Protein AF-A0A969D6P4-F1 (afdb_monomer_lite)

Radius of gyration: 31.97 Å; chains: 1; bounding box: 64×52×121 Å

Sequence (174 aa):
MMKSDEVADSGEKSSPQSNNPNARIRKKIGSRLISRILPAAVRLWLKSQVDQVSDLSIQIEGCDRDILSGYIPGIAISARQAIYRGIHIKRLQLSAADIRINVGEVIRGKPLRLLKMFPIDGEATMTAADLNASLSSALLHGGLQDFWQQLLKNQHLPRLCKARYRCLTDSVRS

pLDDT: mean 75.09, std 18.46, range [33.72, 94.56]

Secondary structure (DSSP, 8-state):
--------------------GGGGSSSSSTTTTHHHHHHHHHHHHHHHH-SEEEEEEEEEES-HHHHHHTEEEEEEEEEEEEEETTEEEEEEEEEEEEEEE-HHHHTTTPPP-EEE---EEEEEE--HHHHHHHTT-HHHHHHHHHHHHHHHH-TTHHHHHHHHSTTTSGGG--

Structure (mmCIF, N/CA/C/O backbone):
data_AF-A0A969D6P4-F1
#
_entry.id   AF-A0A969D6P4-F1
#
loop_
_atom_site.group_PDB
_atom_site.id
_atom_site.type_symbol
_atom_site.label_atom_id
_atom_site.label_alt_id
_atom_site.label_comp_id
_atom_site.label_asym_id
_atom_site.label_entity_id
_atom_site.label_seq_id
_atom_site.pdbx_PDB_ins_code
_atom_site.Cartn_x
_atom_site.Cartn_y
_atom_site.Cartn_z
_atom_site.occupancy
_atom_site.B_iso_o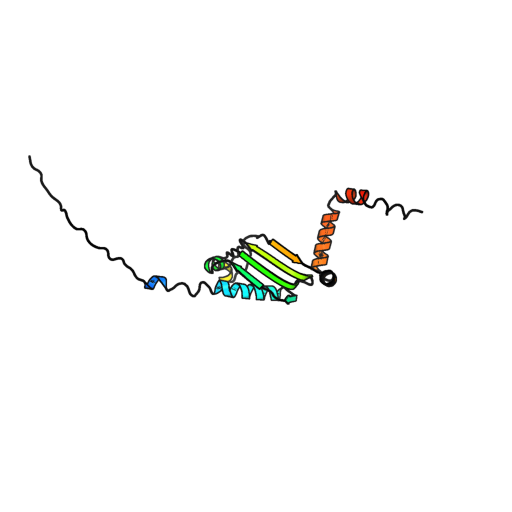r_equiv
_atom_site.auth_seq_id
_atom_site.auth_comp_id
_atom_site.auth_asym_id
_atom_site.auth_atom_id
_atom_site.pdbx_PDB_model_num
ATOM 1 N N . MET A 1 1 ? 44.650 13.170 -82.207 1.00 42.94 1 MET A N 1
ATOM 2 C CA . MET A 1 1 ? 45.469 12.705 -81.070 1.00 42.94 1 MET A CA 1
ATOM 3 C C . MET A 1 1 ? 44.567 11.846 -80.196 1.00 42.94 1 MET A C 1
ATOM 5 O O . MET A 1 1 ? 43.628 12.368 -79.615 1.00 42.94 1 MET A O 1
ATOM 9 N N . MET A 1 2 ? 44.771 10.532 -80.254 1.00 38.38 2 MET A N 1
ATOM 10 C CA . MET A 1 2 ? 44.027 9.502 -79.526 1.00 38.38 2 MET A CA 1
ATOM 11 C C . MET A 1 2 ? 44.420 9.473 -78.046 1.00 38.38 2 MET A C 1
ATOM 13 O O . MET A 1 2 ? 45.602 9.622 -77.734 1.00 38.38 2 MET A O 1
ATOM 17 N N . LYS A 1 3 ? 43.452 9.148 -77.183 1.00 43.91 3 LYS A N 1
ATOM 18 C CA . LYS A 1 3 ? 43.609 8.058 -76.210 1.00 43.91 3 LYS A CA 1
ATOM 19 C C . LYS A 1 3 ? 42.234 7.510 -75.796 1.00 43.91 3 LYS A C 1
ATOM 21 O O . LYS A 1 3 ? 41.507 8.162 -75.054 1.00 43.91 3 LYS A O 1
ATOM 26 N N . SER A 1 4 ? 41.903 6.343 -76.351 1.00 45.16 4 SER A N 1
ATOM 27 C CA . SER A 1 4 ? 41.079 5.288 -75.734 1.00 45.16 4 SER A CA 1
ATOM 28 C C . SER A 1 4 ? 41.810 4.786 -74.467 1.00 45.16 4 SER A C 1
ATOM 30 O O . SER A 1 4 ? 43.010 5.029 -74.335 1.00 45.16 4 SER A O 1
ATOM 32 N N . ASP A 1 5 ? 41.174 4.273 -73.416 1.00 40.59 5 ASP A N 1
ATOM 33 C CA . ASP A 1 5 ? 40.376 3.039 -73.312 1.00 40.59 5 ASP A CA 1
ATOM 34 C C . ASP A 1 5 ? 39.435 3.190 -72.088 1.00 40.59 5 ASP A C 1
ATOM 36 O O . ASP A 1 5 ? 39.821 3.774 -71.076 1.00 40.59 5 ASP A O 1
ATOM 40 N N . GLU A 1 6 ? 38.128 2.936 -72.185 1.00 45.75 6 GLU A N 1
ATOM 41 C CA . GLU A 1 6 ? 37.464 1.621 -72.092 1.00 45.75 6 GLU A CA 1
ATOM 42 C C . GLU A 1 6 ? 37.590 0.949 -70.713 1.00 45.75 6 GLU A C 1
ATOM 44 O O . GLU A 1 6 ? 38.586 0.293 -70.443 1.00 45.75 6 GLU A O 1
ATOM 49 N N . VAL A 1 7 ? 36.535 1.049 -69.883 1.00 45.50 7 VAL A N 1
ATOM 50 C CA . VAL A 1 7 ? 36.077 -0.041 -68.995 1.00 45.50 7 VAL A CA 1
ATOM 51 C C . VAL A 1 7 ? 34.548 0.026 -68.814 1.00 45.50 7 VAL A C 1
ATOM 53 O O . VAL A 1 7 ? 34.024 0.897 -68.127 1.00 45.50 7 VAL A O 1
ATOM 56 N N . ALA A 1 8 ? 33.893 -0.934 -69.470 1.00 41.28 8 ALA A N 1
ATOM 57 C CA . ALA A 1 8 ? 32.731 -1.752 -69.097 1.00 41.28 8 ALA A CA 1
ATOM 58 C C . ALA A 1 8 ? 31.469 -1.148 -68.436 1.00 41.28 8 ALA A C 1
ATOM 60 O O . ALA A 1 8 ? 31.420 -0.795 -67.259 1.00 41.28 8 ALA A O 1
ATOM 61 N N . ASP A 1 9 ? 30.415 -1.229 -69.246 1.00 39.62 9 ASP A N 1
ATOM 62 C CA . ASP A 1 9 ? 28.981 -1.278 -68.969 1.00 39.62 9 ASP A CA 1
ATOM 63 C C . ASP A 1 9 ? 28.520 -2.667 -68.446 1.00 39.62 9 ASP A C 1
ATOM 65 O O . ASP A 1 9 ? 29.236 -3.662 -68.560 1.00 39.62 9 ASP A O 1
ATOM 69 N N . SER A 1 10 ? 27.264 -2.699 -67.982 1.00 37.66 10 SER A N 1
ATOM 70 C CA . SER A 1 10 ? 26.345 -3.837 -67.855 1.00 37.66 10 SER A CA 1
ATOM 71 C C . SER A 1 10 ? 26.334 -4.649 -66.554 1.00 37.66 10 SER A C 1
ATOM 73 O O . SER A 1 10 ? 27.259 -5.387 -66.227 1.00 37.66 10 SER A O 1
ATOM 75 N N . GLY A 1 11 ? 25.162 -4.651 -65.900 1.00 33.72 11 GLY A N 1
ATOM 76 C CA . GLY A 1 11 ? 24.678 -5.860 -65.224 1.00 33.72 11 GLY A CA 1
ATOM 77 C C . GLY A 1 11 ? 23.928 -5.668 -63.912 1.00 33.72 11 GLY A C 1
ATOM 78 O O . GLY A 1 11 ? 24.393 -6.079 -62.854 1.00 33.72 11 GLY A O 1
ATOM 79 N N . GLU A 1 12 ? 22.713 -5.136 -63.988 1.00 43.03 12 GLU A N 1
ATOM 80 C CA . GLU A 1 12 ? 21.635 -5.440 -63.044 1.00 43.03 12 GLU A CA 1
ATOM 81 C C . GLU A 1 12 ? 21.485 -6.968 -62.880 1.00 43.03 12 GLU A C 1
ATOM 83 O O . GLU A 1 12 ? 21.293 -7.658 -63.883 1.00 43.03 12 GLU A O 1
ATOM 88 N N . LYS A 1 13 ? 21.530 -7.497 -61.643 1.00 38.34 13 LYS A N 1
ATOM 89 C CA . LYS A 1 13 ? 20.603 -8.541 -61.148 1.00 38.34 13 LYS A CA 1
ATOM 90 C C . LYS A 1 13 ? 20.917 -9.039 -59.730 1.00 38.34 13 LYS A C 1
ATOM 92 O O . LYS A 1 13 ? 21.943 -9.653 -59.470 1.00 38.34 13 LYS A O 1
ATOM 97 N N . SER A 1 14 ? 19.876 -8.933 -58.905 1.00 38.12 14 SER A N 1
ATOM 98 C CA . SER A 1 14 ? 19.460 -9.922 -57.900 1.00 38.12 14 SER A CA 1
ATOM 99 C C . SER A 1 14 ? 20.191 -9.953 -56.558 1.00 38.12 14 SER A C 1
ATOM 101 O O . SER A 1 14 ? 21.274 -10.508 -56.395 1.00 38.12 14 SER A O 1
ATOM 103 N N . SER A 1 15 ? 19.465 -9.491 -55.538 1.00 42.84 15 SER A N 1
ATOM 104 C CA . SER A 1 15 ? 19.566 -9.996 -54.169 1.00 42.84 15 SER A CA 1
ATOM 105 C C . SER A 1 15 ? 19.572 -11.534 -54.121 1.00 42.84 15 SER A C 1
ATOM 107 O O . SER A 1 15 ? 18.947 -12.192 -54.954 1.00 42.84 15 SER A O 1
ATOM 109 N N . PRO A 1 16 ? 20.100 -12.105 -53.030 1.00 40.03 16 PRO A N 1
ATOM 110 C CA . PRO A 1 16 ? 19.185 -12.842 -52.172 1.00 40.03 16 PRO A CA 1
ATOM 111 C C . PRO A 1 16 ? 19.173 -12.259 -50.765 1.00 40.03 16 PRO A C 1
ATOM 113 O O . PRO A 1 16 ? 20.096 -12.384 -49.963 1.00 40.03 16 PRO A O 1
ATOM 116 N N . GLN A 1 17 ? 18.032 -11.645 -50.493 1.00 46.31 17 GLN A N 1
ATOM 117 C CA . GLN A 1 17 ? 17.361 -11.570 -49.214 1.00 46.31 17 GLN A CA 1
ATOM 118 C C . GLN A 1 17 ? 17.644 -12.825 -48.360 1.00 46.31 17 GLN A C 1
ATOM 120 O O . GLN A 1 17 ? 17.068 -13.889 -48.589 1.00 46.31 17 GLN A O 1
ATOM 125 N N . SER A 1 18 ? 18.507 -12.705 -47.347 1.00 41.34 18 SER A N 1
ATOM 126 C CA . SER A 1 18 ? 18.650 -13.724 -46.300 1.00 41.34 18 SER A CA 1
ATOM 127 C C . SER A 1 18 ? 17.450 -13.634 -45.352 1.00 41.34 18 SER A C 1
ATOM 129 O O . SER A 1 18 ? 17.518 -13.140 -44.226 1.00 41.34 18 SER A O 1
ATOM 131 N N . ASN A 1 19 ? 16.294 -14.067 -45.855 1.00 50.81 19 ASN A N 1
ATOM 132 C CA . ASN A 1 19 ? 15.101 -14.320 -45.067 1.00 50.81 19 ASN A CA 1
ATOM 133 C C . ASN A 1 19 ? 15.294 -15.657 -44.351 1.00 50.81 19 ASN A C 1
ATOM 135 O O . ASN A 1 19 ? 14.858 -16.696 -44.835 1.00 50.81 19 ASN A O 1
ATOM 139 N N . ASN A 1 20 ? 15.943 -15.636 -43.188 1.00 50.84 20 ASN A N 1
ATOM 140 C CA . ASN A 1 20 ? 15.872 -16.757 -42.260 1.00 50.84 20 ASN A CA 1
ATOM 141 C C . ASN A 1 20 ? 14.689 -16.541 -41.290 1.00 50.84 20 ASN A C 1
ATOM 143 O O . ASN A 1 20 ? 14.818 -15.770 -40.331 1.00 50.84 20 ASN A O 1
ATOM 147 N N . PRO A 1 21 ? 13.529 -17.201 -41.490 1.00 46.47 21 PRO A N 1
ATOM 148 C CA . PRO A 1 21 ? 12.363 -17.034 -40.621 1.00 46.47 21 PRO A CA 1
ATOM 149 C C . PRO A 1 21 ? 12.567 -17.628 -39.214 1.00 46.47 21 PRO A C 1
ATOM 151 O O . PRO A 1 21 ? 11.782 -17.340 -38.310 1.00 46.47 21 PRO A O 1
ATOM 154 N N . ASN A 1 22 ? 13.638 -18.397 -38.975 1.00 44.66 22 ASN A N 1
ATOM 155 C CA . ASN A 1 22 ? 13.858 -19.098 -37.705 1.00 44.66 22 ASN A CA 1
ATOM 156 C C . ASN A 1 22 ? 14.588 -18.288 -36.619 1.00 44.66 22 ASN A C 1
ATOM 158 O O . ASN A 1 22 ? 14.626 -18.715 -35.464 1.00 44.66 22 ASN A O 1
ATOM 162 N N . ALA A 1 23 ? 15.101 -17.090 -36.918 1.00 43.25 23 ALA A N 1
ATOM 163 C CA . ALA A 1 23 ? 15.721 -16.236 -35.896 1.00 43.25 23 ALA A CA 1
ATOM 164 C C . ALA A 1 23 ? 14.695 -15.494 -35.011 1.00 43.25 23 ALA A C 1
ATOM 166 O O . ALA A 1 23 ? 15.036 -15.010 -33.932 1.00 43.25 23 ALA A O 1
ATOM 167 N N . ARG A 1 24 ? 13.421 -15.419 -35.426 1.00 43.72 24 ARG A N 1
ATOM 168 C CA . ARG A 1 24 ? 12.381 -14.642 -34.721 1.00 43.72 24 ARG A CA 1
ATOM 169 C C . ARG A 1 24 ? 11.589 -15.429 -33.670 1.00 43.72 24 ARG A C 1
ATOM 171 O O . ARG A 1 24 ? 10.766 -14.840 -32.975 1.00 43.72 24 ARG A O 1
ATOM 178 N N . ILE A 1 25 ? 11.844 -16.730 -33.508 1.00 51.22 25 ILE A N 1
ATOM 179 C CA . ILE A 1 25 ? 11.006 -17.605 -32.663 1.00 51.22 25 ILE A CA 1
ATOM 180 C C . ILE A 1 25 ? 11.645 -17.916 -31.292 1.00 51.22 25 ILE A C 1
ATOM 182 O O . ILE A 1 25 ? 10.953 -18.316 -30.359 1.00 51.22 25 ILE A O 1
ATOM 186 N N . ARG A 1 26 ? 12.937 -17.633 -31.070 1.00 48.62 26 ARG A N 1
ATOM 187 C CA . ARG A 1 26 ? 13.643 -18.044 -29.834 1.00 48.62 26 ARG A CA 1
ATOM 188 C C . ARG A 1 26 ? 13.655 -17.044 -28.667 1.00 48.62 26 ARG A C 1
ATOM 190 O O . ARG A 1 26 ? 14.526 -17.133 -27.806 1.00 48.62 26 ARG A O 1
ATOM 197 N N . LYS A 1 27 ? 12.713 -16.095 -28.574 1.00 45.50 27 LYS A N 1
ATOM 198 C CA . LYS A 1 27 ? 12.692 -15.152 -27.431 1.00 45.50 27 LYS A CA 1
ATOM 199 C C . LYS A 1 27 ? 11.317 -14.552 -27.112 1.00 45.50 27 LYS A C 1
ATOM 201 O O . LYS A 1 27 ? 11.141 -13.342 -27.148 1.00 45.50 27 LYS A O 1
ATOM 206 N N . LYS A 1 28 ? 10.321 -15.389 -26.801 1.00 46.28 28 LYS A N 1
ATOM 207 C CA . LYS A 1 28 ? 9.017 -14.921 -26.266 1.00 46.28 28 LYS A CA 1
ATOM 208 C C . LYS A 1 28 ? 8.495 -15.679 -25.040 1.00 46.28 28 LYS A C 1
ATOM 210 O O . LYS A 1 28 ? 7.513 -15.248 -24.448 1.00 46.28 28 LYS A O 1
ATOM 215 N N . ILE A 1 29 ? 9.127 -16.787 -24.650 1.00 51.19 29 ILE A N 1
ATOM 216 C CA . ILE A 1 29 ? 8.569 -17.704 -23.639 1.00 51.19 29 ILE A CA 1
ATOM 217 C C . ILE A 1 29 ? 9.006 -17.310 -22.218 1.00 51.19 29 ILE A C 1
ATOM 219 O O . ILE A 1 29 ? 8.203 -17.367 -21.295 1.00 51.19 29 ILE A O 1
ATOM 223 N N . GLY A 1 30 ? 10.235 -16.810 -22.048 1.00 47.34 30 GLY A N 1
ATOM 224 C CA . GLY A 1 30 ? 10.732 -16.331 -20.751 1.00 47.34 30 GLY A CA 1
ATOM 225 C C . GLY A 1 30 ? 10.278 -14.920 -20.362 1.00 47.34 30 GLY A C 1
ATOM 226 O O . GLY A 1 30 ? 10.517 -14.517 -19.235 1.00 47.34 30 GLY A O 1
ATOM 227 N N . SER A 1 31 ? 9.650 -14.176 -21.286 1.00 52.38 31 SER A N 1
ATOM 228 C CA . SER A 1 31 ? 9.389 -12.731 -21.174 1.00 52.38 31 SER A CA 1
ATOM 229 C C . SER A 1 31 ? 7.959 -12.356 -20.767 1.00 52.38 31 SER A C 1
ATOM 231 O O . SER A 1 31 ? 7.593 -11.187 -20.867 1.00 52.38 31 SER A O 1
ATOM 233 N N . ARG A 1 32 ? 7.137 -13.331 -20.369 1.00 56.66 32 ARG A N 1
ATOM 234 C CA . ARG A 1 32 ? 5.853 -13.094 -19.686 1.00 56.66 32 ARG A CA 1
ATOM 235 C C . ARG A 1 32 ? 5.780 -13.790 -18.330 1.00 56.66 32 ARG A C 1
ATOM 237 O O . ARG A 1 32 ? 4.715 -13.838 -17.730 1.00 56.66 32 ARG A O 1
ATOM 244 N N . LEU A 1 33 ? 6.847 -14.459 -17.902 1.00 64.19 33 LEU A N 1
ATOM 245 C CA . LEU A 1 33 ? 6.809 -15.274 -16.688 1.00 64.19 33 LEU A CA 1
ATOM 246 C C . LEU A 1 33 ? 7.088 -14.412 -15.461 1.00 64.19 33 LEU A C 1
ATOM 248 O O . LEU A 1 33 ? 6.464 -14.615 -14.424 1.00 64.19 33 LEU A O 1
ATOM 252 N N . ILE A 1 34 ? 7.954 -13.407 -15.581 1.00 65.81 34 ILE A N 1
ATOM 253 C CA . ILE A 1 34 ? 8.371 -12.580 -14.445 1.00 65.81 34 ILE A CA 1
ATOM 254 C C . ILE A 1 34 ? 7.267 -11.592 -14.079 1.00 65.81 34 ILE A C 1
ATOM 256 O O . ILE A 1 34 ? 6.891 -11.513 -12.913 1.00 65.81 34 ILE A O 1
ATOM 260 N N . SER A 1 35 ? 6.651 -10.948 -15.072 1.00 64.06 35 SER A N 1
ATOM 261 C CA . SER A 1 35 ? 5.418 -10.164 -14.901 1.00 64.06 35 SER A CA 1
ATOM 262 C C . SER A 1 35 ? 4.256 -10.972 -14.305 1.00 64.06 35 SER A C 1
ATOM 264 O O . SER A 1 35 ? 3.388 -10.395 -13.659 1.00 64.06 35 SER A O 1
ATOM 266 N N . ARG A 1 36 ? 4.239 -12.307 -14.446 1.00 71.44 36 ARG A N 1
ATOM 267 C CA . ARG A 1 36 ? 3.226 -13.185 -13.826 1.00 71.44 36 ARG A CA 1
ATOM 268 C C . ARG A 1 36 ? 3.566 -13.608 -12.399 1.00 71.44 36 ARG A C 1
ATOM 270 O O . ARG A 1 36 ? 2.655 -13.790 -11.594 1.00 71.44 36 ARG A O 1
ATOM 277 N N . ILE A 1 37 ? 4.847 -13.782 -12.081 1.00 72.12 37 ILE A N 1
ATOM 278 C CA . ILE A 1 37 ? 5.298 -14.224 -10.753 1.00 72.12 37 ILE A CA 1
ATOM 279 C C . ILE A 1 37 ? 5.424 -13.040 -9.793 1.00 72.12 37 ILE A C 1
ATOM 281 O O . ILE A 1 37 ? 5.131 -13.187 -8.608 1.00 72.12 37 ILE A O 1
ATOM 285 N N . LEU A 1 38 ? 5.804 -11.856 -10.280 1.00 72.00 38 LEU A N 1
ATOM 286 C CA . LEU A 1 38 ? 5.981 -10.672 -9.443 1.00 72.00 38 LEU A CA 1
ATOM 287 C C . LEU A 1 38 ? 4.710 -10.305 -8.650 1.00 72.00 38 LEU A C 1
ATOM 289 O O . LEU A 1 38 ? 4.827 -10.118 -7.441 1.00 72.00 38 LEU A O 1
ATOM 293 N N . PRO A 1 39 ? 3.491 -10.309 -9.229 1.00 75.94 39 PRO A N 1
ATOM 294 C CA . PRO A 1 39 ? 2.268 -10.118 -8.453 1.00 75.94 39 PRO A CA 1
ATOM 295 C C . PRO A 1 39 ? 2.100 -11.153 -7.336 1.00 75.94 39 PRO A C 1
ATOM 297 O O . PRO A 1 39 ? 1.639 -10.807 -6.251 1.00 75.94 39 PRO A O 1
ATOM 300 N N . ALA A 1 40 ? 2.491 -12.411 -7.566 1.00 77.06 40 ALA A N 1
ATOM 301 C CA . ALA A 1 40 ? 2.425 -13.462 -6.552 1.00 77.06 40 ALA A CA 1
ATOM 302 C C . ALA A 1 40 ? 3.459 -13.249 -5.434 1.00 77.06 40 ALA A C 1
ATOM 304 O O . ALA A 1 40 ? 3.123 -13.409 -4.262 1.00 77.06 40 ALA A O 1
ATOM 305 N N . ALA A 1 41 ? 4.679 -12.826 -5.773 1.00 72.50 41 ALA A N 1
ATOM 306 C CA . ALA A 1 41 ? 5.718 -12.495 -4.801 1.00 72.50 41 ALA A CA 1
ATOM 307 C C . ALA A 1 41 ? 5.338 -11.272 -3.951 1.00 72.50 41 ALA A C 1
ATOM 309 O O . ALA A 1 41 ? 5.419 -11.327 -2.725 1.00 72.50 41 ALA A O 1
ATOM 310 N N . VAL A 1 42 ? 4.844 -10.198 -4.578 1.00 74.62 42 VAL A N 1
ATOM 311 C CA . VAL A 1 42 ? 4.360 -8.999 -3.872 1.00 74.62 42 VAL A CA 1
ATOM 312 C C . VAL A 1 42 ? 3.150 -9.345 -3.007 1.00 74.62 42 VAL A C 1
ATOM 314 O O . VAL A 1 42 ? 3.072 -8.902 -1.867 1.00 74.62 42 VAL A O 1
ATOM 317 N N . ARG A 1 43 ? 2.237 -10.196 -3.494 1.00 79.25 43 ARG A N 1
ATOM 318 C CA . ARG A 1 43 ? 1.112 -10.703 -2.697 1.00 79.25 43 ARG A CA 1
ATOM 319 C C . ARG A 1 43 ? 1.588 -11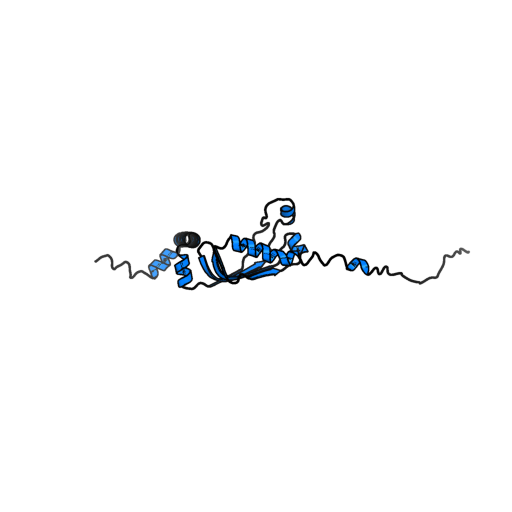.470 -1.469 1.00 79.25 43 ARG A C 1
ATOM 321 O O . ARG A 1 43 ? 1.032 -11.268 -0.396 1.00 79.25 43 ARG A O 1
ATOM 328 N N . LEU A 1 44 ? 2.572 -12.356 -1.623 1.00 75.62 44 LEU A N 1
ATOM 329 C CA . LEU A 1 44 ? 3.112 -13.151 -0.521 1.00 75.62 44 LEU A CA 1
ATOM 330 C C . LEU A 1 44 ? 3.799 -12.260 0.518 1.00 75.62 44 LEU A C 1
ATOM 332 O O . LEU A 1 44 ? 3.543 -12.412 1.708 1.00 75.62 44 LEU A O 1
ATOM 336 N N . TRP A 1 45 ? 4.605 -11.297 0.066 1.00 77.31 45 TRP A N 1
ATOM 337 C CA . TRP A 1 45 ? 5.241 -10.318 0.943 1.00 77.31 45 TRP A CA 1
ATOM 338 C C . TRP A 1 45 ? 4.208 -9.442 1.662 1.00 77.31 45 TRP A C 1
ATOM 340 O O . TRP A 1 45 ? 4.266 -9.310 2.877 1.00 77.31 45 TRP A O 1
ATOM 350 N N . LEU A 1 46 ? 3.202 -8.915 0.958 1.00 74.25 46 LEU A N 1
ATOM 351 C CA . LEU A 1 46 ? 2.126 -8.142 1.587 1.00 74.25 46 LEU A CA 1
ATOM 352 C C . LEU A 1 46 ? 1.370 -8.978 2.620 1.00 74.25 46 LEU A C 1
ATOM 354 O O . LEU A 1 46 ? 1.147 -8.511 3.727 1.00 74.25 46 LEU A O 1
ATOM 358 N N . LYS A 1 47 ? 1.042 -10.237 2.313 1.00 76.25 47 LYS A N 1
ATOM 359 C CA . LYS A 1 47 ? 0.423 -11.146 3.288 1.00 76.25 47 LYS A CA 1
ATOM 360 C C . LYS A 1 47 ? 1.300 -11.409 4.511 1.00 76.25 47 LYS A C 1
ATOM 362 O O . LYS A 1 47 ? 0.756 -11.687 5.567 1.00 76.25 47 LYS A O 1
ATOM 367 N N . SER A 1 48 ? 2.625 -11.328 4.390 1.00 74.44 48 SER A N 1
ATOM 368 C CA . SER A 1 48 ? 3.523 -11.465 5.539 1.00 74.44 48 SER A CA 1
ATOM 369 C C . SER A 1 48 ? 3.624 -10.185 6.380 1.00 74.44 48 SER A C 1
ATOM 371 O O . SER A 1 48 ? 4.173 -10.234 7.474 1.00 74.44 48 SER A O 1
ATOM 373 N N . GLN A 1 49 ? 3.192 -9.036 5.851 1.00 72.50 49 GLN A N 1
ATOM 374 C CA . GLN A 1 49 ? 3.262 -7.722 6.509 1.00 72.50 49 GLN A CA 1
ATOM 375 C C . GLN A 1 49 ? 1.896 -7.228 7.008 1.00 72.50 49 GLN A C 1
ATOM 377 O O . GLN A 1 49 ? 1.815 -6.175 7.641 1.00 72.50 49 GLN A O 1
ATOM 382 N N . VAL A 1 50 ? 0.824 -7.946 6.678 1.00 69.50 50 VAL A N 1
ATOM 383 C CA . VAL A 1 50 ? -0.563 -7.570 6.947 1.00 69.50 50 VAL A CA 1
ATOM 384 C C . VAL A 1 50 ? -1.184 -8.674 7.798 1.00 69.50 50 VAL A C 1
ATOM 386 O O . VAL A 1 50 ? -1.110 -9.842 7.426 1.00 69.50 50 VAL A O 1
ATOM 389 N N . ASP A 1 51 ? -1.804 -8.308 8.921 1.00 70.88 51 ASP A N 1
ATOM 390 C CA . ASP A 1 51 ? -2.363 -9.271 9.878 1.00 70.88 51 ASP A CA 1
ATOM 391 C C . ASP A 1 51 ? -3.528 -10.047 9.251 1.00 70.88 51 ASP A C 1
ATOM 393 O O . ASP A 1 51 ? -3.652 -11.259 9.415 1.00 70.88 51 ASP A O 1
ATOM 397 N N . GLN A 1 52 ? -4.379 -9.348 8.492 1.00 75.50 52 GLN A N 1
ATOM 398 C CA . GLN A 1 52 ? -5.472 -9.939 7.719 1.00 75.50 52 GLN A CA 1
ATOM 399 C C . GLN A 1 52 ? -5.732 -9.125 6.454 1.00 75.50 52 GLN A C 1
ATOM 401 O O . GLN A 1 52 ? -5.704 -7.900 6.476 1.00 75.50 52 GLN A O 1
ATOM 406 N N . VAL A 1 53 ? -6.034 -9.778 5.334 1.00 78.38 53 VAL A N 1
ATOM 407 C CA . VAL A 1 53 ? -6.455 -9.074 4.118 1.00 78.38 53 VAL A CA 1
ATOM 408 C C . VAL A 1 53 ? -7.437 -9.916 3.324 1.00 78.38 53 VAL A C 1
ATOM 410 O O . VAL A 1 53 ? -7.134 -11.055 2.963 1.00 78.38 53 VAL A 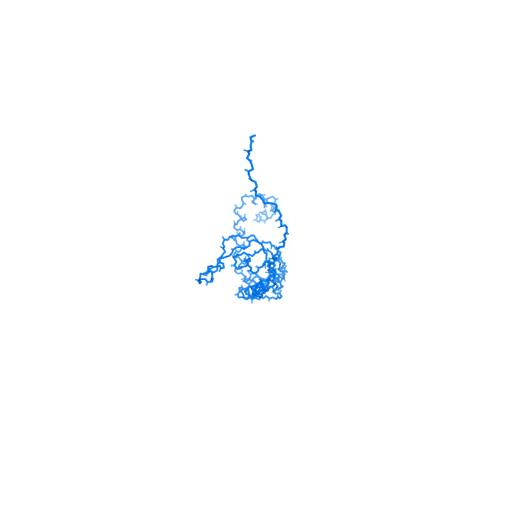O 1
ATOM 413 N N . SER A 1 54 ? -8.601 -9.341 3.026 1.00 74.50 54 SER A N 1
ATOM 414 C CA . SER A 1 54 ? -9.564 -9.933 2.098 1.00 74.50 54 SER A CA 1
ATOM 415 C C . SER A 1 54 ? -9.416 -9.296 0.712 1.00 74.50 54 SER A C 1
ATOM 417 O O . SER A 1 54 ? -9.065 -8.125 0.567 1.00 74.50 54 SER A O 1
ATOM 419 N N . ASP A 1 55 ? -9.636 -10.085 -0.338 1.00 77.38 55 ASP A N 1
ATOM 420 C CA . ASP A 1 55 ? -9.648 -9.618 -1.731 1.00 77.38 55 ASP A CA 1
ATOM 421 C C . ASP A 1 55 ? -8.444 -8.750 -2.154 1.00 77.38 55 ASP A C 1
ATOM 423 O O . ASP A 1 55 ? -8.606 -7.743 -2.844 1.00 77.38 55 ASP A O 1
ATOM 427 N N . LEU A 1 56 ? -7.224 -9.133 -1.755 1.00 82.25 56 LEU A N 1
ATOM 428 C CA . LEU A 1 56 ? -6.004 -8.460 -2.210 1.00 82.25 56 LEU A CA 1
ATOM 429 C C . LEU A 1 56 ? -5.778 -8.721 -3.707 1.00 82.25 56 LEU A C 1
ATOM 431 O O . LEU A 1 56 ? -5.402 -9.827 -4.114 1.00 82.25 56 LEU A O 1
ATOM 435 N N . SER A 1 57 ? -5.967 -7.685 -4.518 1.00 82.06 57 SER A N 1
ATOM 436 C CA . SER A 1 57 ? -5.667 -7.665 -5.945 1.00 82.06 57 SER A CA 1
ATOM 437 C C . SER A 1 57 ? -4.483 -6.746 -6.220 1.00 82.06 57 SER A C 1
ATOM 439 O O . SER A 1 57 ? -4.371 -5.659 -5.657 1.00 82.06 57 SER A O 1
ATOM 441 N N . ILE A 1 58 ? -3.576 -7.212 -7.074 1.00 84.06 58 ILE A N 1
ATOM 442 C CA . ILE A 1 58 ? -2.343 -6.511 -7.427 1.00 84.06 58 ILE A CA 1
ATOM 443 C C . ILE A 1 58 ? -2.197 -6.614 -8.937 1.00 84.06 58 ILE A C 1
ATOM 445 O O . ILE A 1 58 ? -2.207 -7.718 -9.487 1.00 84.06 58 ILE A O 1
ATOM 449 N N . GLN A 1 59 ? -2.056 -5.468 -9.585 1.00 83.69 59 GLN A N 1
ATOM 450 C CA . GLN A 1 59 ? -1.766 -5.336 -11.003 1.00 83.69 59 GLN A CA 1
ATOM 451 C C . GLN A 1 59 ? -0.416 -4.648 -11.142 1.00 83.69 59 GLN A C 1
ATOM 453 O O . GLN A 1 59 ? -0.146 -3.667 -10.454 1.00 83.69 59 GLN A O 1
ATOM 458 N N . ILE A 1 60 ? 0.445 -5.191 -11.996 1.00 83.38 60 ILE A N 1
ATOM 459 C CA . ILE A 1 60 ? 1.773 -4.642 -12.249 1.00 83.38 60 ILE A CA 1
ATOM 460 C C . ILE A 1 60 ? 1.895 -4.422 -13.747 1.00 83.38 60 ILE A C 1
ATOM 462 O O . ILE A 1 60 ? 1.665 -5.338 -14.537 1.00 83.38 60 ILE A O 1
ATOM 466 N N . GLU A 1 61 ? 2.247 -3.203 -14.113 1.00 81.25 61 GLU A N 1
ATOM 467 C CA . GLU A 1 61 ? 2.556 -2.802 -15.472 1.00 81.25 61 GLU A CA 1
ATOM 468 C C . GLU A 1 61 ? 4.049 -2.987 -15.741 1.00 81.25 61 GLU A C 1
ATOM 470 O O . GLU A 1 61 ? 4.882 -2.869 -14.842 1.00 81.25 61 GLU A O 1
ATOM 475 N N . GLY A 1 62 ? 4.390 -3.246 -17.001 1.00 73.75 62 GLY A N 1
ATOM 476 C CA . GLY A 1 62 ? 5.770 -3.389 -17.454 1.00 73.75 62 GLY A CA 1
ATOM 477 C C . GLY A 1 62 ? 6.082 -4.753 -18.040 1.00 73.75 62 GLY A C 1
ATOM 478 O O . GLY A 1 62 ? 5.496 -5.780 -17.690 1.00 73.75 62 GLY A O 1
ATOM 479 N N . CYS A 1 63 ? 7.018 -4.754 -18.983 1.00 80.31 63 CYS A N 1
ATOM 480 C CA . CYS A 1 63 ? 7.495 -5.978 -19.600 1.00 80.31 63 CYS A CA 1
ATOM 481 C C . CYS A 1 63 ? 8.562 -6.630 -18.716 1.00 80.31 63 CYS A C 1
ATOM 483 O O . CYS A 1 63 ? 9.251 -5.967 -17.945 1.00 80.31 63 CYS A O 1
ATOM 485 N N . ASP A 1 64 ? 8.796 -7.928 -18.895 1.00 75.38 64 ASP A N 1
ATOM 486 C CA . ASP A 1 64 ? 9.803 -8.659 -18.115 1.00 75.38 64 ASP A CA 1
ATOM 487 C C . ASP A 1 64 ? 11.205 -8.032 -18.192 1.00 75.38 64 ASP A C 1
ATOM 489 O O . ASP A 1 64 ? 11.950 -8.085 -17.220 1.00 75.38 64 ASP A O 1
ATOM 493 N N . ARG A 1 65 ? 11.573 -7.401 -19.319 1.00 81.81 65 ARG A N 1
ATOM 494 C CA . ARG A 1 65 ? 12.856 -6.686 -19.437 1.00 81.81 65 ARG A CA 1
ATOM 495 C C . ARG A 1 65 ? 12.921 -5.469 -18.518 1.00 81.81 65 ARG A C 1
ATOM 497 O O . ARG A 1 65 ? 13.991 -5.204 -17.982 1.00 81.81 65 ARG A O 1
ATOM 504 N N . ASP A 1 66 ? 11.812 -4.757 -18.363 1.00 84.31 66 ASP A N 1
ATOM 505 C CA . ASP A 1 66 ? 11.721 -3.599 -17.478 1.00 84.31 66 ASP A CA 1
ATOM 506 C C . ASP A 1 66 ? 11.896 -4.077 -16.034 1.00 84.31 66 ASP A C 1
ATOM 508 O O . ASP A 1 66 ? 12.783 -3.620 -15.323 1.00 84.31 66 ASP A O 1
ATOM 512 N N . ILE A 1 67 ? 11.170 -5.125 -15.640 1.00 83.38 67 ILE A N 1
ATOM 513 C CA . ILE A 1 67 ? 11.263 -5.679 -14.284 1.00 83.38 67 ILE A CA 1
ATOM 514 C C . ILE A 1 67 ? 12.672 -6.226 -14.001 1.00 83.38 67 ILE A C 1
ATOM 516 O O . ILE A 1 67 ? 13.241 -5.955 -12.946 1.00 83.38 67 ILE A O 1
ATOM 520 N N . LEU A 1 68 ? 13.272 -6.961 -14.943 1.00 81.75 68 LEU A N 1
ATOM 521 C CA . LEU A 1 68 ? 14.627 -7.510 -14.803 1.00 81.75 68 LEU A CA 1
ATOM 522 C C . LEU A 1 68 ? 15.715 -6.438 -14.765 1.00 81.75 68 LEU A C 1
ATOM 524 O O . LEU A 1 68 ? 16.733 -6.635 -14.100 1.00 81.75 68 LEU A O 1
ATOM 528 N N . SER A 1 69 ? 15.524 -5.321 -15.471 1.00 84.06 69 SER A N 1
ATOM 529 C CA . SER A 1 69 ? 16.436 -4.178 -15.383 1.00 84.06 69 SER A CA 1
ATOM 530 C C . SER A 1 69 ? 16.268 -3.404 -14.074 1.00 84.06 69 SER A C 1
ATOM 532 O O . SER A 1 69 ? 17.107 -2.562 -13.759 1.00 84.06 69 SER A O 1
ATOM 534 N N . GLY A 1 70 ? 15.239 -3.729 -13.285 1.00 85.06 70 GLY A N 1
ATOM 535 C CA . GLY A 1 70 ? 14.947 -3.083 -12.016 1.00 85.06 70 GLY A CA 1
ATOM 536 C C . GLY A 1 70 ? 13.965 -1.922 -12.128 1.00 85.06 70 GLY A C 1
ATOM 537 O O . GLY A 1 70 ? 13.947 -1.064 -11.251 1.00 85.06 70 GLY A O 1
ATOM 538 N N . TYR A 1 71 ? 13.167 -1.866 -13.190 1.00 89.56 71 TYR A N 1
ATOM 539 C CA . TYR A 1 71 ? 12.185 -0.821 -13.448 1.00 89.56 71 TYR A CA 1
ATOM 540 C C . TYR A 1 71 ? 10.759 -1.383 -13.455 1.00 89.56 71 TYR A C 1
ATOM 542 O O . TYR A 1 71 ? 10.437 -2.298 -14.209 1.00 89.56 71 TYR A O 1
ATOM 550 N N . ILE A 1 72 ? 9.883 -0.816 -12.626 1.00 88.88 72 ILE A N 1
ATOM 551 C CA . ILE A 1 72 ? 8.453 -1.134 -12.616 1.00 88.88 72 ILE A CA 1
ATOM 552 C C . ILE A 1 72 ? 7.699 0.144 -13.022 1.00 88.88 72 ILE A C 1
ATOM 554 O O . ILE A 1 72 ? 7.636 1.085 -12.223 1.00 88.88 72 ILE A O 1
ATOM 558 N N . PRO A 1 73 ? 7.158 0.199 -14.255 1.00 87.62 73 PRO A N 1
ATOM 559 C CA . PRO A 1 73 ? 6.419 1.352 -14.766 1.00 87.62 73 PRO A CA 1
ATOM 560 C C . PRO A 1 73 ? 5.241 1.771 -13.891 1.00 87.62 73 PRO A C 1
ATOM 562 O O . PRO A 1 73 ? 5.103 2.957 -13.602 1.00 87.62 73 PRO A O 1
ATOM 565 N N . GLY A 1 74 ? 4.442 0.800 -13.444 1.00 90.25 74 GLY A N 1
ATOM 566 C CA . GLY A 1 74 ? 3.211 1.044 -12.706 1.00 90.25 74 GLY A CA 1
ATOM 567 C C . GLY A 1 74 ? 2.814 -0.148 -11.844 1.00 90.25 74 GLY A C 1
ATOM 568 O O . GLY A 1 74 ? 3.026 -1.305 -12.209 1.00 90.25 74 GLY A O 1
ATOM 569 N N . ILE A 1 75 ? 2.238 0.128 -10.681 1.00 90.44 75 ILE A N 1
ATOM 570 C CA . ILE A 1 75 ? 1.601 -0.861 -9.816 1.00 90.44 75 ILE A CA 1
ATOM 571 C C . ILE A 1 75 ? 0.275 -0.301 -9.317 1.00 90.44 75 ILE A C 1
ATOM 573 O O . ILE A 1 75 ? 0.204 0.856 -8.913 1.00 90.44 75 ILE A O 1
ATOM 577 N N . ALA A 1 76 ? -0.759 -1.135 -9.314 1.00 91.62 76 ALA A N 1
ATOM 578 C CA . ALA A 1 76 ? -2.042 -0.844 -8.697 1.00 91.62 76 ALA A CA 1
ATOM 579 C C . ALA A 1 76 ? -2.386 -1.946 -7.693 1.00 91.62 76 ALA A C 1
ATOM 581 O O . ALA A 1 76 ? -2.308 -3.141 -7.991 1.00 91.62 76 ALA A O 1
ATOM 582 N N . ILE A 1 77 ? -2.758 -1.545 -6.484 1.00 91.69 77 ILE A N 1
ATOM 583 C CA . ILE A 1 77 ? -3.109 -2.429 -5.377 1.00 91.69 77 ILE A CA 1
ATOM 584 C C . ILE A 1 77 ? -4.527 -2.085 -4.951 1.00 91.69 77 ILE A C 1
ATOM 586 O O . ILE A 1 77 ? -4.850 -0.927 -4.707 1.00 91.69 77 ILE A O 1
ATOM 590 N N . SER A 1 78 ? -5.377 -3.095 -4.819 1.00 92.00 78 SER A N 1
ATOM 591 C CA . SER A 1 78 ? -6.685 -2.937 -4.195 1.00 92.00 78 SER A CA 1
ATOM 592 C C . SER A 1 78 ? -6.924 -4.030 -3.169 1.00 92.00 78 SER A C 1
ATOM 594 O O . SER A 1 78 ? -6.501 -5.172 -3.345 1.00 92.00 78 SER A O 1
ATOM 596 N N . ALA A 1 79 ? -7.574 -3.670 -2.070 1.00 90.69 79 ALA A N 1
ATOM 597 C CA . ALA A 1 79 ? -7.906 -4.601 -1.003 1.00 90.69 79 ALA A CA 1
ATOM 598 C C . ALA A 1 79 ? -9.244 -4.238 -0.355 1.00 90.69 79 ALA A C 1
ATOM 600 O O . ALA A 1 79 ? -9.679 -3.079 -0.377 1.00 90.69 79 ALA A O 1
ATOM 601 N N . ARG A 1 80 ? -9.888 -5.238 0.252 1.00 91.56 80 ARG A N 1
ATOM 602 C CA . ARG A 1 80 ? -11.079 -5.064 1.087 1.00 91.56 80 ARG A CA 1
ATOM 603 C C . ARG A 1 80 ? -10.830 -5.659 2.464 1.00 91.56 80 ARG A C 1
ATOM 605 O O . ARG A 1 80 ? -10.185 -6.691 2.581 1.00 91.56 80 ARG A O 1
ATOM 612 N N . GLN A 1 81 ? -11.356 -5.021 3.505 1.00 90.31 81 GLN A N 1
ATOM 613 C CA . GLN A 1 81 ? -11.221 -5.502 4.888 1.00 90.31 81 GLN A CA 1
ATOM 614 C C . GLN A 1 81 ? -9.762 -5.872 5.224 1.00 90.31 81 GLN A C 1
ATOM 616 O O . GLN A 1 81 ? -9.458 -7.004 5.598 1.00 90.31 81 G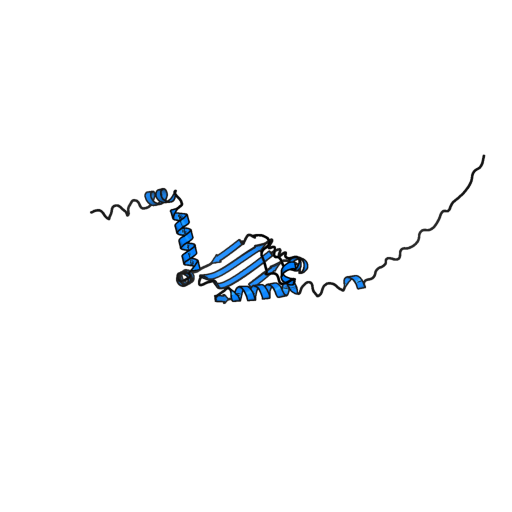LN A O 1
ATOM 621 N N . ALA A 1 82 ? -8.849 -4.932 4.986 1.00 90.56 82 ALA A N 1
ATOM 622 C CA . ALA A 1 82 ? -7.430 -5.104 5.262 1.00 90.56 82 ALA A CA 1
ATOM 623 C C . ALA A 1 82 ? -7.121 -4.647 6.692 1.00 90.56 82 ALA A C 1
ATOM 625 O O . ALA A 1 82 ? -7.597 -3.598 7.113 1.00 90.56 82 ALA A O 1
ATOM 626 N N . ILE A 1 83 ? -6.314 -5.412 7.422 1.00 89.88 83 ILE A N 1
ATOM 627 C CA . ILE A 1 83 ? -5.805 -5.078 8.751 1.00 89.88 83 ILE A CA 1
ATOM 628 C C . ILE A 1 83 ? -4.289 -4.951 8.654 1.00 89.88 83 ILE A C 1
ATOM 630 O O . ILE A 1 83 ? -3.573 -5.951 8.640 1.00 89.88 83 ILE A O 1
ATOM 634 N N . TYR A 1 84 ? -3.795 -3.720 8.563 1.00 88.69 84 TYR A N 1
ATOM 635 C CA . TYR A 1 84 ? -2.366 -3.431 8.471 1.00 88.69 84 TYR A CA 1
ATOM 636 C C . TYR A 1 84 ? -1.844 -2.924 9.812 1.00 88.69 84 TYR A C 1
ATOM 638 O O . TYR A 1 84 ? -2.150 -1.798 10.201 1.00 88.69 84 TYR A O 1
ATOM 646 N N . ARG A 1 85 ? -1.048 -3.741 10.517 1.00 86.88 85 ARG A N 1
ATOM 647 C CA . ARG A 1 85 ? -0.466 -3.396 11.829 1.00 86.88 85 ARG A CA 1
ATOM 648 C C . ARG A 1 85 ? -1.536 -2.914 12.820 1.00 86.88 85 ARG A C 1
ATOM 650 O O . ARG A 1 85 ? -1.396 -1.865 13.454 1.00 86.88 85 ARG A O 1
ATOM 657 N N . GLY A 1 86 ? -2.649 -3.640 12.886 1.00 88.44 86 GLY A N 1
ATOM 658 C CA . GLY A 1 86 ? -3.826 -3.278 13.684 1.00 88.44 86 GLY A CA 1
ATOM 659 C C . GLY A 1 86 ? -4.700 -2.135 13.139 1.00 88.44 86 GLY A C 1
ATOM 660 O O . GLY A 1 86 ? -5.674 -1.784 13.793 1.00 88.44 86 GLY A O 1
ATOM 661 N N . ILE A 1 87 ? -4.405 -1.540 11.975 1.00 91.94 87 ILE A N 1
ATOM 662 C CA . ILE A 1 87 ? -5.297 -0.567 11.316 1.00 91.94 87 ILE A CA 1
ATOM 663 C C . ILE A 1 87 ? -6.298 -1.299 10.435 1.00 91.94 87 ILE A C 1
ATOM 665 O O . ILE A 1 87 ? -5.908 -1.926 9.452 1.00 91.94 87 ILE A O 1
ATOM 669 N N . HIS A 1 88 ? -7.581 -1.161 10.737 1.00 93.50 88 HIS A N 1
ATOM 670 C CA . HIS A 1 88 ? -8.677 -1.745 9.978 1.00 93.50 88 HIS A CA 1
ATOM 671 C C . HIS A 1 88 ? -9.114 -0.807 8.851 1.00 93.50 88 HIS A C 1
ATOM 673 O O . HIS A 1 88 ? -9.572 0.308 9.080 1.00 93.50 88 HIS A O 1
ATOM 679 N N . ILE A 1 89 ? -9.014 -1.279 7.615 1.00 93.38 89 ILE A N 1
ATOM 680 C CA . ILE A 1 89 ? -9.345 -0.530 6.407 1.00 93.38 89 ILE A CA 1
ATOM 681 C C . ILE A 1 89 ? -10.435 -1.284 5.652 1.00 93.38 89 ILE A C 1
ATOM 683 O O . ILE A 1 89 ? -10.252 -2.430 5.231 1.00 93.38 89 ILE A O 1
ATOM 687 N N . LYS A 1 90 ? -11.581 -0.633 5.428 1.00 93.88 90 LYS A N 1
ATOM 688 C CA . LYS A 1 90 ? -12.709 -1.244 4.715 1.00 93.88 90 LYS A CA 1
ATOM 689 C C . LYS A 1 90 ? -12.382 -1.465 3.245 1.00 93.88 90 LYS A C 1
ATOM 691 O O . LYS A 1 90 ? -12.662 -2.541 2.711 1.00 93.88 90 LYS A O 1
ATOM 696 N N . ARG A 1 91 ? -11.822 -0.445 2.595 1.00 94.19 91 ARG A N 1
ATOM 697 C CA . ARG A 1 91 ? -11.435 -0.458 1.182 1.00 94.19 91 ARG A CA 1
ATOM 698 C C . ARG A 1 91 ? -10.153 0.334 1.002 1.00 94.19 91 ARG A C 1
ATOM 700 O O . ARG A 1 91 ? -10.031 1.419 1.560 1.00 94.19 91 ARG A O 1
ATOM 707 N N . LEU A 1 92 ? -9.244 -0.209 0.209 1.00 94.12 92 LEU A N 1
ATOM 708 C CA . LEU A 1 92 ? -7.978 0.416 -0.132 1.00 94.12 92 LEU A CA 1
ATOM 709 C C . LEU A 1 92 ? -7.787 0.344 -1.645 1.00 94.12 92 LEU A C 1
ATOM 711 O O . LEU A 1 92 ? -7.984 -0.724 -2.231 1.00 94.12 92 LEU A O 1
ATOM 715 N N . GLN A 1 93 ? -7.404 1.459 -2.257 1.00 94.31 93 GLN A N 1
ATOM 716 C CA . GLN A 1 93 ? -6.942 1.537 -3.640 1.00 94.31 93 GLN A CA 1
ATOM 717 C C . GLN A 1 93 ? -5.679 2.384 -3.666 1.00 94.31 93 GLN A C 1
ATOM 719 O O . GLN A 1 93 ? -5.708 3.532 -3.244 1.00 94.31 93 GLN A O 1
ATOM 724 N N . LEU A 1 94 ? -4.574 1.812 -4.127 1.00 93.69 94 LEU A N 1
ATOM 725 C CA . LEU A 1 94 ? -3.284 2.481 -4.227 1.00 93.69 94 LEU A CA 1
ATOM 726 C C . LEU A 1 94 ? -2.736 2.306 -5.637 1.00 93.69 94 LEU A C 1
ATOM 728 O O . LEU A 1 94 ? -2.868 1.231 -6.224 1.00 93.69 94 LEU A O 1
ATOM 732 N N . SER A 1 95 ? -2.058 3.323 -6.140 1.00 93.31 95 SER A N 1
ATOM 733 C CA . SER A 1 95 ? -1.279 3.273 -7.368 1.00 93.31 95 SER A CA 1
ATOM 734 C C . SER A 1 95 ? 0.071 3.944 -7.172 1.00 93.31 95 SER A C 1
ATOM 736 O O . SER A 1 95 ? 0.199 4.920 -6.438 1.00 93.31 95 SER A O 1
ATOM 738 N N . ALA A 1 96 ? 1.092 3.424 -7.836 1.00 92.88 96 ALA A N 1
ATOM 739 C CA . ALA A 1 96 ? 2.414 4.030 -7.858 1.00 92.88 96 ALA A CA 1
ATOM 740 C C . ALA A 1 96 ? 3.088 3.777 -9.205 1.00 92.88 96 ALA A C 1
ATOM 742 O O . ALA A 1 96 ? 2.796 2.785 -9.874 1.00 92.88 96 ALA A O 1
ATOM 743 N N . ALA A 1 97 ? 4.005 4.664 -9.583 1.00 92.31 97 ALA A N 1
ATOM 744 C CA . ALA A 1 97 ? 4.708 4.615 -10.859 1.00 92.31 97 ALA A CA 1
ATOM 745 C C . ALA A 1 97 ? 6.200 4.951 -10.708 1.00 92.31 97 ALA A C 1
ATOM 747 O O . ALA A 1 97 ? 6.633 5.469 -9.678 1.00 92.31 97 ALA A O 1
ATOM 748 N N . ASP A 1 98 ? 6.982 4.654 -11.750 1.00 90.44 98 ASP A N 1
ATOM 749 C CA . ASP A 1 98 ? 8.439 4.891 -11.820 1.00 90.44 98 ASP A CA 1
ATOM 750 C C . ASP A 1 98 ? 9.223 4.289 -10.634 1.00 90.44 98 ASP A C 1
ATOM 752 O O . ASP A 1 98 ? 10.131 4.903 -10.068 1.00 90.44 98 ASP A O 1
ATOM 756 N N . ILE A 1 99 ? 8.893 3.052 -10.251 1.00 90.19 99 ILE A N 1
ATOM 757 C CA . ILE A 1 99 ? 9.580 2.361 -9.155 1.00 90.19 99 ILE A CA 1
ATOM 758 C C . ILE A 1 99 ? 10.888 1.773 -9.688 1.00 90.19 99 ILE A C 1
ATOM 760 O O . ILE A 1 99 ? 10.906 1.013 -10.659 1.00 90.19 99 ILE A O 1
ATOM 764 N N . ARG A 1 100 ? 11.999 2.098 -9.021 1.00 91.12 100 ARG A N 1
ATOM 765 C CA . ARG A 1 100 ? 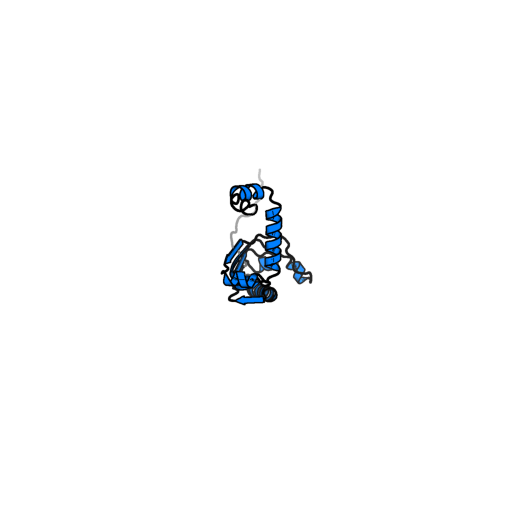13.340 1.623 -9.388 1.00 91.12 100 ARG A CA 1
ATOM 766 C C . ARG A 1 100 ? 13.951 0.804 -8.265 1.00 91.12 100 ARG A C 1
ATOM 768 O O . ARG A 1 100 ? 14.114 1.306 -7.158 1.00 91.12 100 ARG A O 1
ATOM 775 N N . ILE A 1 101 ? 14.330 -0.433 -8.554 1.00 90.12 101 ILE A N 1
ATOM 776 C CA . ILE A 1 101 ? 14.836 -1.419 -7.595 1.00 90.12 101 ILE A CA 1
ATOM 777 C C . ILE A 1 101 ? 16.101 -2.109 -8.118 1.00 90.12 101 ILE A C 1
ATOM 779 O O . ILE A 1 101 ? 16.303 -2.248 -9.319 1.00 90.12 101 ILE A O 1
ATOM 783 N N . ASN A 1 102 ? 16.975 -2.569 -7.226 1.00 89.44 102 ASN A N 1
ATOM 784 C CA . ASN A 1 102 ? 18.283 -3.140 -7.584 1.00 89.44 102 ASN A CA 1
ATOM 785 C C . ASN A 1 102 ? 18.235 -4.626 -8.019 1.00 89.44 102 ASN A C 1
ATOM 787 O O . ASN A 1 102 ? 19.038 -5.434 -7.560 1.00 89.44 102 ASN A O 1
ATOM 791 N N . VAL A 1 103 ? 17.336 -5.020 -8.926 1.00 85.88 103 VAL A N 1
ATOM 792 C CA . VAL A 1 103 ? 17.112 -6.446 -9.280 1.00 85.88 103 VAL A CA 1
ATOM 793 C C . VAL A 1 103 ? 18.388 -7.168 -9.730 1.00 85.88 103 VAL A C 1
ATOM 795 O O . VAL A 1 103 ? 18.654 -8.283 -9.284 1.00 85.88 103 VAL A O 1
ATOM 798 N N . GLY A 1 104 ? 19.228 -6.522 -10.544 1.00 84.75 104 GLY A N 1
ATOM 799 C CA . GLY A 1 104 ? 20.497 -7.111 -10.990 1.00 84.75 104 GLY A CA 1
ATOM 800 C C . GLY A 1 104 ? 21.481 -7.418 -9.852 1.00 84.75 104 GLY A C 1
ATOM 801 O O . GLY A 1 104 ? 22.282 -8.345 -9.957 1.00 84.75 104 GLY A O 1
ATOM 802 N N . GLU A 1 105 ? 21.411 -6.670 -8.751 1.00 85.25 105 GLU A N 1
ATOM 803 C CA . GLU A 1 105 ? 22.198 -6.919 -7.544 1.00 85.25 105 GLU A CA 1
ATOM 804 C C . GLU A 1 105 ? 21.577 -7.999 -6.656 1.00 85.25 105 GLU A C 1
ATOM 806 O O . GLU A 1 105 ? 22.308 -8.770 -6.034 1.00 85.25 105 GLU A O 1
ATOM 811 N N . VAL A 1 106 ? 20.246 -8.091 -6.633 1.00 85.44 106 VAL A N 1
ATOM 812 C CA . VAL A 1 106 ? 19.521 -9.121 -5.877 1.00 85.44 106 VAL A CA 1
ATOM 813 C C . VAL A 1 106 ? 19.848 -10.517 -6.382 1.00 85.44 106 VAL A C 1
ATOM 815 O O . VAL A 1 106 ? 20.098 -11.420 -5.588 1.00 85.44 106 VAL A O 1
ATOM 818 N N . ILE A 1 107 ? 19.968 -10.679 -7.701 1.00 82.06 107 ILE A N 1
ATOM 819 C CA . ILE A 1 107 ? 20.410 -11.939 -8.320 1.00 82.06 107 ILE A CA 1
ATOM 820 C C . ILE A 1 107 ? 21.835 -12.321 -7.867 1.00 82.06 107 ILE A C 1
ATOM 822 O O . ILE A 1 107 ? 22.197 -13.493 -7.874 1.00 82.06 107 ILE A O 1
ATOM 826 N N . ARG A 1 108 ? 22.640 -11.349 -7.421 1.00 86.50 108 ARG A N 1
ATOM 827 C CA . ARG A 1 108 ? 23.999 -11.547 -6.889 1.00 86.50 108 ARG A CA 1
ATOM 828 C C . ARG A 1 108 ? 24.034 -11.689 -5.360 1.00 86.50 108 ARG A C 1
ATOM 830 O O . ARG A 1 108 ? 25.107 -11.590 -4.773 1.00 86.50 108 ARG A O 1
ATOM 837 N N . GLY A 1 109 ? 22.884 -11.881 -4.710 1.00 85.81 109 GLY A N 1
ATOM 838 C CA . GLY A 1 109 ? 22.775 -12.101 -3.264 1.00 85.81 109 GLY A CA 1
ATOM 839 C C . GLY A 1 109 ? 22.724 -10.830 -2.412 1.00 85.81 109 GLY A C 1
ATOM 840 O O . GLY A 1 109 ? 22.721 -10.920 -1.186 1.00 85.81 109 GLY A O 1
ATOM 841 N N . LYS A 1 110 ? 22.671 -9.639 -3.021 1.00 86.94 110 LYS A N 1
ATOM 842 C CA . LYS A 1 110 ? 22.442 -8.396 -2.270 1.00 86.94 110 LYS A CA 1
ATOM 843 C C . LYS A 1 110 ? 20.955 -8.264 -1.904 1.00 86.94 110 LYS A C 1
ATOM 845 O O . LYS A 1 110 ? 20.096 -8.736 -2.642 1.00 86.94 110 LYS A O 1
ATOM 850 N N . PRO A 1 111 ? 20.609 -7.602 -0.789 1.00 86.25 111 PRO A N 1
ATOM 851 C CA . PRO A 1 111 ? 19.209 -7.378 -0.445 1.00 86.25 111 PRO A CA 1
ATOM 852 C C . PRO A 1 111 ? 18.521 -6.462 -1.465 1.00 86.25 111 PRO A C 1
ATOM 854 O O . PRO A 1 111 ? 19.154 -5.562 -2.032 1.00 86.25 111 PRO A O 1
ATOM 857 N N . LEU A 1 112 ? 17.215 -6.671 -1.654 1.00 85.94 112 LEU A N 1
ATOM 858 C CA . LEU A 1 112 ? 16.371 -5.796 -2.465 1.00 85.94 112 LEU A CA 1
ATOM 859 C C . LEU A 1 112 ? 16.308 -4.409 -1.824 1.00 85.94 112 LEU A C 1
ATOM 861 O O . LEU A 1 112 ? 16.016 -4.265 -0.637 1.00 85.94 112 LEU A O 1
ATOM 865 N N . ARG A 1 113 ? 16.593 -3.386 -2.620 1.00 88.19 113 ARG A N 1
ATOM 866 C CA . ARG A 1 113 ? 16.630 -1.987 -2.219 1.00 88.19 113 ARG A CA 1
ATOM 867 C C . ARG A 1 113 ? 15.935 -1.135 -3.251 1.00 88.19 113 ARG A C 1
ATOM 869 O O . ARG A 1 113 ? 16.038 -1.363 -4.459 1.00 88.19 113 ARG A O 1
ATOM 876 N N . LEU A 1 114 ? 15.277 -0.113 -2.732 1.00 90.62 114 LEU A N 1
ATOM 877 C CA . LEU A 1 114 ? 14.738 0.948 -3.541 1.00 90.62 114 LEU A CA 1
ATOM 878 C C . LEU A 1 114 ? 15.876 1.877 -3.973 1.00 90.62 114 LEU A C 1
ATOM 880 O O . LEU A 1 114 ? 16.607 2.402 -3.137 1.00 90.62 114 LEU A O 1
ATOM 884 N N . LEU A 1 115 ? 16.032 2.053 -5.281 1.00 90.50 115 LEU A N 1
ATOM 885 C CA . LEU A 1 115 ? 17.041 2.933 -5.871 1.00 90.50 115 LEU A CA 1
ATOM 886 C C . LEU A 1 115 ? 16.594 4.398 -5.861 1.00 90.50 115 LEU A C 1
ATOM 888 O O . LEU A 1 115 ? 17.430 5.296 -5.889 1.00 90.50 115 LEU A O 1
ATOM 892 N N . LYS A 1 116 ? 15.279 4.639 -5.850 1.00 89.31 116 LYS A N 1
ATOM 893 C CA . LYS A 1 116 ? 14.681 5.975 -5.897 1.00 89.31 116 LYS A CA 1
ATOM 894 C C . LYS A 1 116 ? 13.354 5.988 -5.140 1.00 89.31 116 LYS A C 1
ATOM 896 O O . LYS A 1 116 ? 12.530 5.104 -5.356 1.00 89.31 116 LYS A O 1
ATOM 901 N N . MET A 1 117 ? 13.137 7.002 -4.300 1.00 89.25 117 MET A N 1
ATOM 902 C CA . MET A 1 117 ? 11.819 7.256 -3.707 1.00 89.25 117 MET A CA 1
ATOM 903 C C . MET A 1 117 ? 10.780 7.497 -4.806 1.00 89.25 117 MET A C 1
ATOM 905 O O . MET A 1 117 ? 11.058 8.197 -5.780 1.00 89.25 117 MET A O 1
ATOM 909 N N . PHE A 1 118 ? 9.593 6.926 -4.636 1.00 90.06 118 PHE A N 1
ATOM 910 C CA . PHE A 1 118 ? 8.491 7.050 -5.581 1.00 90.06 118 PHE A CA 1
ATOM 911 C C . PHE A 1 118 ? 7.228 7.516 -4.849 1.00 90.06 118 PHE A C 1
ATOM 913 O O . PHE A 1 118 ? 7.019 7.124 -3.696 1.00 90.06 118 PHE A O 1
ATOM 920 N N . PRO A 1 119 ? 6.407 8.370 -5.481 1.00 90.25 119 PRO A N 1
ATOM 921 C CA . PRO A 1 119 ? 5.127 8.771 -4.923 1.00 90.25 119 PRO A CA 1
ATOM 922 C C . PRO A 1 119 ? 4.140 7.600 -4.955 1.00 90.25 119 PRO A C 1
ATOM 924 O O . PRO A 1 119 ? 4.207 6.729 -5.826 1.00 90.25 119 PRO A O 1
ATOM 927 N N . ILE A 1 120 ? 3.227 7.595 -3.990 1.00 92.25 120 ILE A N 1
ATOM 928 C CA . ILE A 1 120 ? 2.103 6.665 -3.928 1.00 92.25 120 ILE A CA 1
ATOM 929 C C . ILE A 1 120 ? 0.843 7.516 -3.877 1.00 92.25 120 ILE A C 1
ATOM 931 O O . ILE A 1 120 ? 0.699 8.343 -2.978 1.00 92.25 120 ILE A O 1
ATOM 935 N N . ASP A 1 121 ? -0.057 7.273 -4.816 1.00 94.12 121 ASP A N 1
ATOM 936 C CA . ASP A 1 121 ? -1.383 7.869 -4.857 1.00 94.12 121 ASP A CA 1
ATOM 937 C C . ASP A 1 121 ? -2.406 6.838 -4.392 1.00 94.12 121 ASP A C 1
ATOM 939 O O . ASP A 1 121 ? -2.231 5.633 -4.595 1.00 94.12 121 ASP A O 1
ATOM 943 N N . GLY A 1 122 ? -3.490 7.285 -3.767 1.00 93.88 122 GLY A N 1
ATOM 944 C CA . GLY A 1 122 ? -4.564 6.367 -3.435 1.00 93.88 122 GLY A CA 1
ATOM 945 C C . GLY A 1 122 ? -5.567 6.866 -2.418 1.00 93.88 122 GLY A C 1
ATOM 946 O O . GLY A 1 122 ? -5.469 7.960 -1.867 1.00 93.88 122 GLY A O 1
ATOM 947 N N . GLU A 1 123 ? -6.534 5.997 -2.166 1.00 94.19 123 GLU A N 1
ATOM 948 C CA . GLU A 1 123 ? -7.679 6.240 -1.309 1.00 94.19 123 GLU A CA 1
ATOM 949 C C . GLU A 1 123 ? -7.867 5.077 -0.335 1.00 94.19 123 GLU A C 1
ATOM 951 O O . GLU A 1 123 ? -7.751 3.895 -0.682 1.00 94.19 123 GLU A O 1
ATOM 956 N N . ALA A 1 124 ? -8.207 5.425 0.904 1.00 93.19 124 ALA A N 1
ATOM 957 C CA . ALA A 1 124 ? -8.591 4.479 1.935 1.00 93.19 124 ALA A CA 1
ATOM 958 C C . ALA A 1 124 ? -9.944 4.889 2.518 1.00 93.19 124 ALA A C 1
ATOM 960 O O . ALA A 1 124 ? -10.164 6.045 2.874 1.00 93.19 124 ALA A O 1
ATOM 961 N N . THR A 1 125 ? -10.857 3.930 2.635 1.00 94.50 125 THR A N 1
ATOM 962 C CA . THR A 1 125 ? -12.148 4.117 3.300 1.00 94.50 125 THR A CA 1
ATOM 963 C C . THR A 1 125 ? -12.178 3.298 4.580 1.00 94.50 125 THR A C 1
ATOM 965 O O . THR A 1 125 ? -11.830 2.115 4.576 1.00 94.50 125 THR A O 1
ATOM 968 N N . MET A 1 126 ? -12.655 3.909 5.660 1.00 93.56 126 MET A N 1
ATOM 969 C CA . MET A 1 126 ? -12.856 3.276 6.962 1.00 93.56 126 MET A CA 1
ATOM 970 C C . MET A 1 126 ? -14.260 3.606 7.465 1.00 93.56 126 MET A C 1
ATOM 972 O O . MET A 1 126 ? -14.755 4.712 7.253 1.00 93.56 126 MET A O 1
ATOM 976 N N . THR A 1 127 ? -14.911 2.654 8.125 1.00 94.56 127 THR A N 1
ATOM 977 C CA . THR A 1 127 ? -16.139 2.919 8.883 1.00 94.56 127 THR A CA 1
ATOM 978 C C . THR A 1 127 ? -15.807 3.330 10.319 1.00 94.56 127 THR A C 1
ATOM 980 O O . THR A 1 127 ? -14.679 3.155 10.781 1.00 94.56 127 THR A O 1
ATOM 983 N N . ALA A 1 128 ? -16.797 3.832 11.061 1.00 94.44 128 ALA A N 1
ATOM 984 C CA . ALA A 1 128 ? -16.628 4.117 12.487 1.00 94.44 128 ALA A CA 1
ATOM 985 C C . ALA A 1 128 ? -16.231 2.864 13.291 1.00 94.44 128 ALA A C 1
ATOM 987 O O . ALA A 1 128 ? -15.394 2.947 14.187 1.00 94.44 128 ALA A O 1
ATOM 988 N N . ALA A 1 129 ? -16.781 1.696 12.938 1.00 93.94 129 ALA A N 1
ATOM 989 C CA . ALA A 1 129 ? -16.423 0.429 13.570 1.00 93.94 129 ALA A CA 1
ATOM 990 C C . ALA A 1 129 ? -14.963 0.040 13.285 1.00 93.94 129 ALA A C 1
ATOM 992 O O . ALA A 1 129 ? -14.250 -0.365 14.203 1.00 93.94 129 ALA A O 1
ATOM 993 N N . ASP A 1 130 ? -14.501 0.223 12.043 1.00 92.75 130 ASP A N 1
ATOM 994 C CA . ASP A 1 130 ? -13.106 -0.036 11.665 1.00 92.75 130 ASP A CA 1
ATOM 995 C C . ASP A 1 130 ? -12.149 0.903 12.414 1.00 92.75 130 ASP A C 1
ATOM 997 O O . ASP A 1 130 ? -11.137 0.468 12.965 1.00 92.75 130 ASP A O 1
ATOM 1001 N N . LEU A 1 131 ? -12.486 2.194 12.499 1.00 92.56 131 LEU A N 1
ATOM 1002 C CA . LEU A 1 131 ? -11.692 3.160 13.255 1.00 92.56 131 LEU A CA 1
ATOM 1003 C C . LEU A 1 131 ? -11.616 2.779 14.736 1.00 92.56 131 LEU A C 1
ATOM 1005 O O . LEU A 1 131 ? -10.526 2.769 15.296 1.00 92.56 131 LEU A O 1
ATOM 1009 N N . ASN A 1 132 ? -12.747 2.422 15.349 1.00 93.38 132 ASN A N 1
ATOM 1010 C CA . ASN A 1 132 ? -12.796 2.021 16.752 1.00 93.38 132 ASN A CA 1
ATOM 1011 C C . ASN A 1 132 ? -11.929 0.781 17.022 1.00 93.38 132 ASN A C 1
ATOM 1013 O O . ASN A 1 132 ? -11.173 0.756 17.989 1.00 93.38 132 ASN A O 1
ATOM 1017 N N . ALA A 1 133 ? -11.973 -0.214 16.131 1.00 92.38 133 ALA A N 1
ATOM 1018 C CA . ALA A 1 133 ? -11.097 -1.384 16.206 1.00 92.38 133 ALA A CA 1
ATOM 1019 C C . ALA A 1 133 ? -9.606 -1.008 16.066 1.00 92.38 133 ALA A C 1
ATOM 1021 O O . ALA A 1 133 ? -8.746 -1.597 16.720 1.00 92.38 133 ALA A O 1
ATOM 1022 N N . SER A 1 134 ? -9.310 0.033 15.283 1.00 93.06 134 SER A N 1
ATOM 1023 C CA . SER A 1 134 ? -7.951 0.530 15.040 1.00 93.06 134 SER A CA 1
ATOM 1024 C C . SER A 1 134 ? -7.360 1.357 16.184 1.00 93.06 134 SER A C 1
ATOM 1026 O O . SER A 1 134 ? -6.158 1.609 16.176 1.00 93.06 134 SER A O 1
ATOM 1028 N N . LEU A 1 135 ? -8.152 1.789 17.174 1.00 91.25 135 LEU A N 1
ATOM 1029 C CA . LEU A 1 135 ? -7.673 2.643 18.277 1.00 91.25 135 LEU A CA 1
ATOM 1030 C C . LEU A 1 135 ? -6.589 1.978 19.135 1.00 91.25 135 LEU A C 1
ATOM 1032 O O . LEU A 1 135 ? -5.771 2.671 19.734 1.00 91.25 135 LEU A O 1
ATOM 1036 N N . SER A 1 136 ? -6.568 0.645 19.172 1.00 89.50 136 SER A N 1
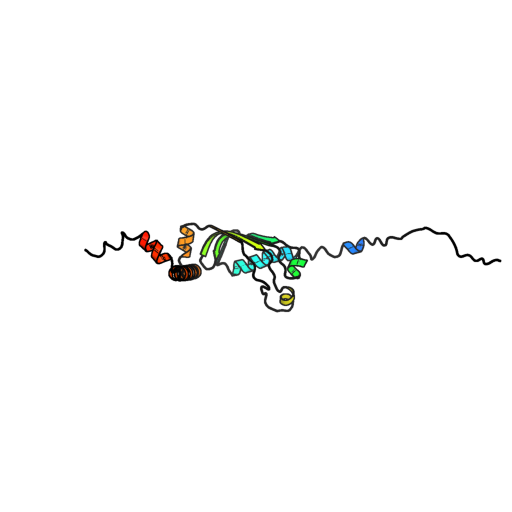ATOM 1037 C CA . SER A 1 136 ? -5.536 -0.135 19.863 1.00 89.50 136 SER A CA 1
ATOM 1038 C C . SER A 1 136 ? -4.221 -0.252 19.076 1.00 89.50 136 SER A C 1
ATOM 1040 O O . SER A 1 136 ? -3.217 -0.718 19.615 1.00 89.50 136 SER A O 1
ATOM 1042 N N . SER A 1 137 ? -4.196 0.174 17.808 1.00 93.38 137 SER A N 1
ATOM 1043 C CA . SER A 1 137 ? -3.003 0.104 16.968 1.00 93.38 137 SER A CA 1
ATOM 1044 C C . SER A 1 137 ? -1.939 1.096 17.427 1.00 93.38 137 SER A C 1
ATOM 1046 O O . SER A 1 137 ? -2.154 2.312 17.449 1.00 93.38 137 SER A O 1
ATOM 1048 N N . ALA A 1 138 ? -0.733 0.580 17.667 1.00 91.06 138 ALA A N 1
ATOM 1049 C CA . ALA A 1 138 ? 0.447 1.404 17.905 1.00 91.06 138 ALA A CA 1
ATOM 1050 C C . ALA A 1 138 ? 0.750 2.349 16.726 1.00 91.06 138 ALA A C 1
ATOM 1052 O O . ALA A 1 138 ? 1.242 3.455 16.939 1.00 91.06 138 ALA A O 1
ATOM 1053 N N . LEU A 1 139 ? 0.428 1.943 15.489 1.00 90.06 139 LEU A N 1
ATOM 1054 C CA . LEU A 1 139 ? 0.634 2.773 14.301 1.00 90.06 139 LEU A CA 1
ATOM 1055 C C . LEU A 1 139 ? -0.293 3.989 14.317 1.00 90.06 139 LEU A C 1
ATOM 1057 O O . LEU A 1 139 ? 0.176 5.105 14.095 1.00 90.06 139 LEU A O 1
ATOM 1061 N N . LEU A 1 140 ? -1.583 3.790 14.613 1.00 91.00 140 LEU A N 1
ATOM 1062 C CA . LEU A 1 140 ? -2.536 4.899 14.693 1.00 91.00 140 LEU A CA 1
ATOM 1063 C C . LEU A 1 140 ? -2.161 5.842 15.827 1.00 91.00 140 LEU A C 1
ATOM 1065 O O . LEU A 1 140 ? -2.163 7.054 15.639 1.00 91.00 140 LEU A O 1
ATOM 1069 N N . HIS A 1 141 ? -1.820 5.282 16.987 1.00 91.44 141 HIS A N 1
ATOM 1070 C CA . HIS A 1 141 ? -1.431 6.063 18.149 1.00 91.44 141 HIS A CA 1
ATOM 1071 C C . HIS A 1 141 ? -0.202 6.932 17.858 1.00 91.44 141 HIS A C 1
ATOM 1073 O O . HIS A 1 141 ? -0.245 8.138 18.088 1.00 91.44 141 HIS A O 1
ATOM 1079 N N . GLY A 1 142 ? 0.853 6.346 17.282 1.00 92.06 142 GLY A N 1
ATOM 1080 C CA . GLY A 1 142 ? 2.061 7.075 16.894 1.00 92.06 142 GLY A CA 1
ATOM 1081 C C . GLY A 1 142 ? 1.781 8.163 15.857 1.00 92.06 142 GLY A C 1
ATOM 1082 O O . GLY A 1 142 ? 2.142 9.316 16.068 1.00 92.06 142 GLY A O 1
ATOM 1083 N N . GLY A 1 143 ? 1.054 7.836 14.784 1.00 89.56 143 GLY A N 1
ATOM 1084 C CA . GLY A 1 143 ? 0.715 8.810 13.742 1.00 89.56 143 GLY A CA 1
ATOM 1085 C C . GLY A 1 143 ? -0.161 9.956 14.255 1.00 89.56 143 GLY A C 1
ATOM 1086 O O . GLY A 1 143 ? 0.053 11.113 13.896 1.00 89.56 143 GLY A O 1
ATOM 1087 N N . LEU A 1 144 ? -1.117 9.655 15.136 1.00 91.12 144 LEU A N 1
ATOM 1088 C CA . LEU A 1 144 ? -1.969 10.658 15.762 1.00 91.12 144 LEU A CA 1
ATOM 1089 C C . LEU A 1 144 ? -1.164 11.540 16.724 1.00 91.12 144 LEU A C 1
ATOM 1091 O O . LEU A 1 144 ? -1.336 12.756 16.721 1.00 91.12 144 LEU A O 1
ATOM 1095 N N . GLN A 1 145 ? -0.262 10.956 17.513 1.00 91.38 145 GLN A N 1
ATOM 1096 C CA . GLN A 1 145 ? 0.639 11.702 18.386 1.00 91.38 145 GLN A CA 1
ATOM 1097 C C . GLN A 1 145 ? 1.531 12.655 17.582 1.00 91.38 145 GLN A C 1
ATOM 1099 O O . GLN A 1 145 ? 1.607 13.838 17.916 1.00 91.38 145 GLN A O 1
ATOM 1104 N N . ASP A 1 146 ? 2.158 12.175 16.509 1.00 91.12 146 ASP A N 1
ATOM 1105 C CA . ASP A 1 146 ? 3.007 12.990 15.638 1.00 91.12 146 ASP A CA 1
ATOM 1106 C C . ASP A 1 146 ? 2.209 14.123 14.992 1.00 91.12 146 ASP A C 1
ATOM 1108 O O . ASP A 1 146 ? 2.648 15.277 14.993 1.00 91.12 146 ASP A O 1
ATOM 1112 N N . PHE A 1 147 ? 1.000 13.820 14.509 1.00 89.81 147 PHE A N 1
ATOM 1113 C CA . PHE A 1 147 ? 0.077 14.819 13.987 1.00 89.81 147 PHE A CA 1
ATOM 1114 C C . PHE A 1 147 ? -0.248 15.886 15.034 1.00 89.81 147 PHE A C 1
ATOM 1116 O O . PHE A 1 147 ? -0.100 17.072 14.749 1.00 89.81 147 PHE A O 1
ATOM 1123 N N . TRP A 1 148 ? -0.630 15.504 16.258 1.00 89.62 148 TRP A N 1
ATOM 1124 C CA . TRP A 1 148 ? -0.924 16.468 17.322 1.00 89.62 148 TRP A CA 1
ATOM 1125 C C . TRP A 1 148 ? 0.296 17.293 17.706 1.00 89.62 148 TRP A C 1
ATOM 1127 O O . TRP A 1 148 ? 0.166 18.491 17.931 1.00 89.62 148 TRP A O 1
ATOM 1137 N N . GLN A 1 149 ? 1.488 16.702 17.747 1.00 89.56 149 GLN A N 1
ATOM 1138 C CA . GLN A 1 149 ? 2.713 17.449 18.013 1.00 89.56 149 GLN A CA 1
ATOM 1139 C C . GLN A 1 149 ? 2.999 18.474 16.913 1.00 89.56 149 GLN A C 1
ATOM 1141 O O . GLN A 1 149 ? 3.361 19.610 17.219 1.00 89.56 149 GLN A O 1
ATOM 1146 N N . GLN A 1 150 ? 2.833 18.104 15.643 1.00 88.81 150 GLN A N 1
ATOM 1147 C CA . GLN A 1 150 ? 2.975 19.032 14.519 1.00 88.81 150 GLN A CA 1
ATOM 1148 C C . GLN A 1 150 ? 1.909 20.125 14.559 1.00 88.81 150 GLN A C 1
ATOM 1150 O O . GLN A 1 150 ? 2.220 21.297 14.350 1.00 88.81 150 GLN A O 1
ATOM 1155 N N . LEU A 1 151 ? 0.672 19.752 14.888 1.00 87.06 151 LEU A N 1
ATOM 1156 C CA . LEU A 1 151 ? -0.443 20.669 15.031 1.00 87.06 151 LEU A CA 1
ATOM 1157 C C . LEU A 1 151 ? -0.150 21.671 16.156 1.00 87.06 151 LEU A C 1
ATOM 1159 O O . LEU A 1 151 ? -0.142 22.866 15.913 1.00 87.06 151 LEU A O 1
ATOM 1163 N N . LEU A 1 152 ? 0.217 21.225 17.355 1.00 84.25 152 LEU A N 1
ATOM 1164 C CA . LEU A 1 152 ? 0.527 22.103 18.491 1.00 84.25 152 LEU A CA 1
ATOM 1165 C C . LEU A 1 152 ? 1.742 23.012 18.252 1.00 84.25 152 LEU A C 1
ATOM 1167 O O . LEU A 1 152 ? 1.754 24.149 18.721 1.00 84.25 152 LEU A O 1
ATOM 1171 N N . LYS A 1 153 ? 2.749 22.552 17.498 1.00 83.38 153 LYS A N 1
ATOM 1172 C CA . LYS A 1 153 ? 3.896 23.381 17.076 1.00 83.38 153 LYS A CA 1
ATOM 1173 C C . LYS A 1 153 ? 3.500 24.472 16.077 1.00 83.38 153 LYS A C 1
ATOM 1175 O O . LYS A 1 153 ? 4.259 25.418 15.863 1.00 83.38 153 LYS A O 1
ATOM 1180 N N . ASN A 1 154 ? 2.324 24.361 15.468 1.00 79.00 154 ASN A N 1
ATOM 1181 C CA . ASN A 1 154 ? 1.829 25.320 14.502 1.00 79.00 154 ASN A CA 1
ATOM 1182 C C . ASN A 1 154 ? 1.278 26.560 15.234 1.00 79.00 154 ASN A C 1
ATOM 1184 O O . ASN A 1 154 ? 0.155 26.584 15.742 1.00 79.00 154 ASN A O 1
ATOM 1188 N N . GLN A 1 155 ? 2.096 27.617 15.285 1.00 64.00 155 GLN A N 1
ATOM 1189 C CA . GLN A 1 155 ? 1.885 28.835 16.088 1.00 64.00 155 GLN A CA 1
ATOM 1190 C C . GLN A 1 155 ? 0.608 29.632 15.740 1.00 64.00 155 GLN A C 1
ATOM 1192 O O . GLN A 1 155 ? 0.256 30.590 16.431 1.00 64.00 155 GLN A O 1
ATOM 1197 N N . HIS A 1 156 ? -0.112 29.250 14.683 1.00 62.84 156 HIS A N 1
ATOM 1198 C CA . HIS A 1 156 ? -1.338 29.908 14.231 1.00 62.84 156 HIS A CA 1
ATOM 1199 C C . HIS A 1 156 ? -2.627 29.355 14.868 1.00 62.84 156 HIS A C 1
ATOM 1201 O O . HIS A 1 156 ? -3.630 30.069 14.921 1.00 62.84 156 HIS A O 1
ATOM 1207 N N . LEU A 1 157 ? -2.624 28.133 15.412 1.00 59.50 157 LEU A N 1
ATOM 1208 C CA . LEU A 1 157 ? -3.815 27.530 16.037 1.00 59.50 157 LEU A CA 1
ATOM 1209 C C . LEU A 1 157 ? -4.338 28.232 17.290 1.00 59.50 157 LEU A C 1
ATOM 1211 O O . LEU A 1 157 ? -5.562 28.326 17.421 1.00 59.50 157 LEU A O 1
ATOM 1215 N N . PRO A 1 158 ? -3.494 28.780 18.189 1.00 60.03 158 PRO A N 1
ATOM 1216 C CA . PRO A 1 158 ? -3.990 29.495 19.360 1.00 60.03 158 PRO A CA 1
ATOM 1217 C C . PRO A 1 158 ? -4.926 30.651 18.985 1.00 60.03 158 PRO A C 1
ATOM 1219 O O . PRO A 1 158 ? -5.882 30.930 19.706 1.00 60.03 158 PRO A O 1
ATOM 1222 N N . ARG A 1 159 ? -4.702 31.297 17.828 1.00 58.28 159 ARG A N 1
ATOM 1223 C CA . ARG A 1 159 ? -5.543 32.401 17.339 1.00 58.28 159 ARG A CA 1
ATOM 1224 C C . ARG A 1 159 ? -6.921 31.921 16.869 1.00 58.28 159 ARG A C 1
ATOM 1226 O O . ARG A 1 159 ? -7.912 32.583 17.160 1.00 58.28 159 ARG A O 1
ATOM 1233 N N . LEU A 1 160 ? -6.996 30.760 16.213 1.00 59.28 160 LEU A N 1
ATOM 1234 C CA . LEU A 1 160 ? -8.255 30.185 15.721 1.00 59.28 160 LEU A CA 1
ATOM 1235 C C . LEU A 1 160 ? -9.089 29.560 16.849 1.00 59.28 160 LEU A C 1
ATOM 1237 O O . LEU A 1 160 ? -10.301 29.762 16.904 1.00 59.28 160 LEU A O 1
ATOM 1241 N N . CYS A 1 161 ? -8.449 28.870 17.797 1.00 60.84 161 CYS A N 1
ATOM 1242 C CA . CYS A 1 161 ? -9.142 28.298 18.952 1.00 60.84 161 CYS A CA 1
ATOM 1243 C C . CYS A 1 161 ? -9.684 29.385 19.894 1.00 60.84 161 CYS A C 1
ATOM 1245 O O . CYS A 1 161 ? -10.827 29.291 20.340 1.00 60.84 161 CYS A O 1
ATOM 1247 N N . LYS A 1 162 ? -8.920 30.460 20.143 1.00 58.16 162 LYS A N 1
ATOM 1248 C CA . LYS A 1 162 ? -9.357 31.576 21.004 1.00 58.16 162 LYS A CA 1
ATOM 1249 C C . LYS A 1 162 ? -10.529 32.366 20.410 1.00 58.16 162 LYS A C 1
ATOM 1251 O O . LYS A 1 162 ? -11.361 32.862 21.162 1.00 58.16 162 LYS A O 1
ATOM 1256 N N . ALA A 1 163 ? -10.623 32.457 19.083 1.00 61.62 163 ALA A N 1
ATOM 1257 C CA . ALA A 1 163 ? -11.754 33.093 18.407 1.00 61.62 163 ALA A CA 1
ATOM 1258 C C . ALA A 1 163 ? -13.043 32.249 18.466 1.00 61.62 163 ALA A C 1
ATOM 1260 O O . ALA A 1 163 ? -14.133 32.810 18.444 1.00 61.62 163 ALA A O 1
ATOM 1261 N N . ARG A 1 164 ? -12.927 30.915 18.557 1.00 57.16 164 ARG A N 1
ATOM 1262 C CA . ARG A 1 164 ? -14.057 29.984 18.393 1.00 57.16 164 ARG A CA 1
ATOM 1263 C C . ARG A 1 164 ? -14.569 29.351 19.692 1.00 57.16 164 ARG A C 1
ATOM 1265 O O . ARG A 1 164 ? -15.736 28.991 19.747 1.00 57.16 164 ARG A O 1
ATOM 1272 N N . TYR A 1 165 ? -13.743 29.269 20.739 1.00 62.09 165 TYR A N 1
ATOM 1273 C CA . TYR A 1 165 ? -14.100 28.654 22.032 1.00 62.09 165 TYR A CA 1
ATOM 1274 C C . TYR A 1 165 ? -14.105 29.634 23.215 1.00 62.09 165 TYR A C 1
ATOM 1276 O O . TYR A 1 165 ? -14.096 29.211 24.370 1.00 62.09 165 TYR A O 1
ATOM 1284 N N . ARG A 1 166 ? -14.148 30.948 22.948 1.00 54.19 166 ARG A N 1
ATOM 1285 C CA . ARG A 1 166 ? -14.128 32.001 23.982 1.00 54.19 166 ARG A CA 1
ATOM 1286 C C . ARG A 1 166 ? -15.246 31.866 25.030 1.00 54.19 166 ARG A C 1
ATOM 1288 O O . ARG A 1 166 ? -15.093 32.383 26.123 1.00 54.19 166 ARG A O 1
ATOM 1295 N N . CYS A 1 167 ? -16.336 31.162 24.722 1.00 54.56 167 CYS A N 1
ATOM 1296 C CA . CYS A 1 167 ? -17.477 30.972 25.620 1.00 54.56 167 CYS A CA 1
ATOM 1297 C C . CYS A 1 167 ? -17.343 29.810 26.624 1.00 54.56 167 CYS A C 1
ATOM 1299 O O . CYS A 1 167 ? -18.157 29.729 27.536 1.00 54.56 167 CYS A O 1
ATOM 1301 N N . LEU A 1 168 ? -16.352 28.916 26.494 1.00 55.88 168 LEU A N 1
ATOM 1302 C CA . LEU A 1 168 ? -16.212 27.763 27.402 1.00 55.88 168 LEU A CA 1
ATOM 1303 C C . LEU A 1 168 ? -15.283 28.030 28.594 1.00 55.88 168 LEU A C 1
ATOM 1305 O O . LEU A 1 168 ? -15.362 27.329 29.598 1.00 55.88 168 LEU A O 1
ATOM 1309 N N . THR A 1 169 ? -14.413 29.039 28.513 1.00 55.75 169 THR A N 1
ATOM 1310 C CA . THR A 1 169 ? -13.416 29.315 29.562 1.00 55.75 169 THR A CA 1
ATOM 1311 C C . THR A 1 169 ? -13.899 30.254 30.666 1.00 55.75 169 THR A C 1
ATOM 1313 O O . THR A 1 169 ? -13.251 30.316 31.706 1.00 55.75 169 THR A O 1
ATOM 1316 N N . ASP A 1 170 ? -15.034 30.936 30.487 1.00 54.19 170 ASP A N 1
ATOM 1317 C CA . ASP A 1 170 ? -15.576 31.860 31.498 1.00 54.19 170 ASP A CA 1
ATOM 1318 C C . ASP A 1 170 ? -16.480 31.166 32.537 1.00 54.19 170 ASP A C 1
ATOM 1320 O O . ASP A 1 170 ? -16.788 31.750 33.570 1.00 54.19 170 ASP A O 1
ATOM 1324 N N . SER A 1 171 ? -16.854 29.894 32.336 1.00 53.50 171 SER A N 1
ATOM 1325 C CA . SER A 1 171 ? -17.751 29.171 33.258 1.00 53.50 171 SER A CA 1
ATOM 1326 C C . SER A 1 171 ? -17.049 28.495 34.448 1.00 53.50 171 SER A C 1
ATOM 1328 O O . SER A 1 171 ? -17.721 27.883 35.271 1.00 53.50 171 SER A O 1
ATOM 1330 N N . VAL A 1 172 ? -15.716 28.574 34.559 1.00 56.47 172 VAL A N 1
ATOM 1331 C CA . VAL A 1 172 ? -14.946 27.924 35.650 1.00 56.47 172 VAL A CA 1
ATOM 1332 C C . VAL A 1 172 ? -14.502 28.937 36.722 1.00 56.47 172 VAL A C 1
ATOM 1334 O O . VAL A 1 172 ? -13.704 28.636 37.605 1.00 56.47 172 VAL A O 1
ATOM 1337 N N . ARG A 1 173 ? -15.034 30.163 36.675 1.00 52.50 173 ARG A N 1
ATOM 1338 C CA . ARG A 1 173 ? -14.842 31.183 37.713 1.00 52.50 173 ARG A CA 1
ATOM 1339 C C . ARG A 1 173 ? -16.185 31.804 38.091 1.00 52.50 173 ARG A C 1
ATOM 1341 O O . ARG A 1 173 ? -16.512 32.912 37.679 1.00 52.50 173 ARG A O 1
ATOM 1348 N N . SER A 1 174 ? -16.978 31.076 38.863 1.00 41.88 174 SER A N 1
ATOM 1349 C CA . SER A 1 174 ? -18.048 31.622 39.706 1.00 41.88 174 SER A CA 1
ATOM 1350 C C . SER A 1 174 ? -18.201 30.732 40.925 1.00 41.88 174 SER A C 1
ATOM 1352 O O . SER A 1 174 ? -18.192 29.497 40.728 1.00 41.88 174 SER A O 1
#

Foldseek 3Di:
DDDDDDDDDDDDDDDDDPPPVPVPPPPDPVWVVCQVCVQVVVVVVVPVQWPDWAPWDKHWDDISVCVQQQWTAKMWIKTAQTQGQQQTFGIKIKMWGGWGWDNVVVVVVDDIDTPDDTDMDIDTDDDPVRVVSSPPGPVCVVVVVVVVVVVVVPPCVVVVCCVPVVPPVVVVPD